Protein AF-A0ABC9W5P0-F1 (afdb_monomer_lite)

Radius of gyration: 21.22 Å; chains: 1; bounding box: 42×50×52 Å

Structure (mmCIF, N/CA/C/O backbone):
data_AF-A0ABC9W5P0-F1
#
_entry.id   AF-A0ABC9W5P0-F1
#
loop_
_atom_site.group_PDB
_atom_site.id
_atom_site.type_symbol
_atom_site.label_atom_id
_atom_site.label_alt_id
_atom_site.label_comp_id
_atom_site.label_asym_id
_atom_site.label_entity_id
_atom_site.label_seq_id
_atom_site.pdbx_P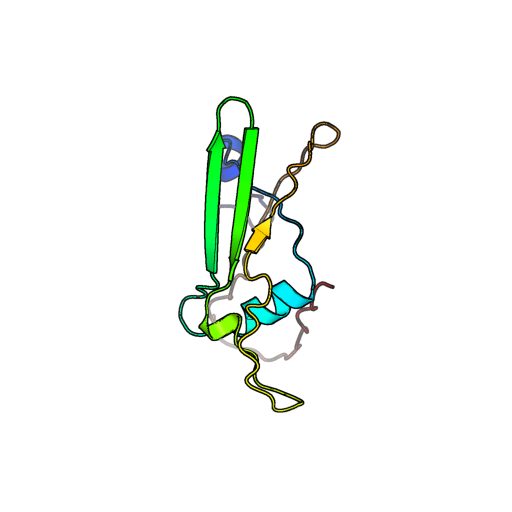DB_ins_code
_atom_site.Cartn_x
_atom_site.Cartn_y
_atom_site.Cartn_z
_atom_site.occupancy
_atom_site.B_iso_or_equiv
_atom_site.auth_seq_id
_atom_site.auth_comp_id
_atom_site.auth_asym_id
_atom_site.auth_atom_id
_atom_site.pdbx_PDB_model_num
ATOM 1 N N . MET A 1 1 ? -7.136 22.163 22.039 1.00 46.47 1 MET A N 1
ATOM 2 C CA . MET A 1 1 ? -5.666 22.072 21.975 1.00 46.47 1 MET A CA 1
ATOM 3 C C . MET A 1 1 ? -5.310 20.799 22.708 1.00 46.47 1 MET A C 1
ATOM 5 O O . MET A 1 1 ? -5.724 20.697 23.853 1.00 46.47 1 MET A O 1
ATOM 9 N N . SER A 1 2 ? -4.689 19.825 22.046 1.00 56.91 2 SER A N 1
ATOM 10 C CA . SER A 1 2 ? -4.203 18.621 22.733 1.00 56.91 2 SER A CA 1
ATOM 11 C C . SER A 1 2 ? -2.954 18.962 23.536 1.00 56.91 2 SER A C 1
ATOM 13 O O . SER A 1 2 ? -2.137 19.771 23.087 1.00 56.91 2 SER A O 1
ATOM 15 N N . GLU A 1 3 ? -2.835 18.397 24.733 1.00 71.69 3 GLU A N 1
ATOM 16 C CA . GLU A 1 3 ? -1.679 18.623 25.601 1.00 71.69 3 GLU A CA 1
ATOM 17 C C . GLU A 1 3 ? -0.431 17.922 25.043 1.00 71.69 3 GLU A C 1
ATOM 19 O O . GLU A 1 3 ? -0.511 16.916 24.334 1.00 71.69 3 GLU A O 1
ATOM 24 N N . LYS A 1 4 ? 0.761 18.449 25.348 1.00 74.94 4 LYS A N 1
ATOM 25 C CA . LYS A 1 4 ? 2.025 17.839 24.913 1.00 74.94 4 LYS A CA 1
ATOM 26 C C . LYS A 1 4 ? 2.159 16.450 25.554 1.00 74.94 4 LYS A C 1
ATOM 28 O O . LYS A 1 4 ? 2.355 16.350 26.759 1.00 74.94 4 LYS A O 1
ATOM 33 N N . GLY A 1 5 ? 2.067 15.397 24.740 1.00 77.69 5 GLY A N 1
ATOM 34 C CA . GLY A 1 5 ? 2.077 13.995 25.187 1.00 77.69 5 GLY A CA 1
ATOM 35 C C . GLY A 1 5 ? 0.714 13.298 25.123 1.00 77.69 5 GLY A C 1
ATOM 36 O O . GLY A 1 5 ? 0.637 12.096 25.369 1.00 77.69 5 GLY A O 1
ATOM 37 N N . GLU A 1 6 ? -0.349 14.014 24.758 1.00 87.50 6 GLU A N 1
ATOM 38 C CA . GLU A 1 6 ? -1.648 13.420 24.454 1.00 87.50 6 GLU A CA 1
ATOM 39 C C . GLU A 1 6 ? -1.658 12.858 23.023 1.00 87.50 6 GLU A C 1
ATOM 41 O O . GLU A 1 6 ? -1.296 13.543 22.065 1.00 87.50 6 GLU A O 1
ATOM 46 N N . LEU A 1 7 ? -2.083 11.601 22.868 1.00 86.31 7 LEU A N 1
ATOM 47 C CA . LEU A 1 7 ? -2.267 10.977 21.559 1.00 86.31 7 LEU A CA 1
ATOM 48 C C . LEU A 1 7 ? -3.671 11.285 21.030 1.00 86.31 7 LEU A C 1
ATOM 50 O O . LEU A 1 7 ? -4.665 10.893 21.643 1.00 86.31 7 LEU A O 1
ATOM 54 N N . ASP A 1 8 ? -3.760 11.921 19.862 1.00 88.25 8 ASP A N 1
ATOM 55 C CA . ASP A 1 8 ? -5.042 12.120 19.188 1.00 88.25 8 ASP A CA 1
ATOM 56 C C . ASP A 1 8 ? -5.638 10.775 18.732 1.00 88.25 8 ASP A C 1
ATOM 58 O O . ASP A 1 8 ? -5.080 10.057 17.901 1.00 88.25 8 ASP A O 1
ATOM 62 N N . LEU A 1 9 ? -6.810 10.435 19.276 1.00 88.75 9 LEU A N 1
ATOM 63 C CA . LEU A 1 9 ? -7.533 9.193 18.984 1.00 88.75 9 LEU A CA 1
ATOM 64 C C . LEU A 1 9 ? -8.584 9.349 17.873 1.00 88.75 9 LEU A C 1
ATOM 66 O O . LEU A 1 9 ? -9.361 8.421 17.633 1.00 88.75 9 LEU A O 1
ATOM 70 N N . THR A 1 10 ? -8.661 10.506 17.210 1.00 89.50 10 THR A N 1
ATOM 71 C CA . THR A 1 10 ? -9.705 10.813 16.220 1.00 89.50 10 THR A CA 1
ATOM 72 C C . THR A 1 10 ? -9.767 9.779 15.093 1.00 89.50 10 THR A C 1
ATOM 74 O O . THR A 1 10 ? -10.845 9.252 14.810 1.00 89.50 10 THR A O 1
ATOM 77 N N . GLY A 1 11 ? -8.623 9.401 14.510 1.00 85.94 11 GLY A N 1
ATOM 78 C CA . GLY A 1 11 ? -8.574 8.406 13.430 1.00 85.94 11 GLY A CA 1
ATOM 79 C C . GLY A 1 11 ? -9.046 7.009 13.855 1.00 85.94 11 GLY A C 1
ATOM 80 O O . GLY A 1 11 ? -9.745 6.330 13.102 1.00 85.94 11 GLY A O 1
ATOM 81 N N . ALA A 1 12 ? -8.741 6.603 15.092 1.00 86.62 12 ALA A N 1
ATOM 82 C CA . ALA A 1 12 ? -9.200 5.329 15.645 1.00 86.62 12 ALA A CA 1
ATOM 83 C C . ALA A 1 12 ? -10.719 5.331 15.881 1.00 86.62 12 ALA A C 1
ATOM 85 O O . ALA A 1 12 ? -11.406 4.377 15.521 1.00 86.62 12 ALA A O 1
ATOM 86 N N . LYS A 1 13 ? -11.268 6.428 16.422 1.00 87.12 13 LYS A N 1
ATOM 87 C CA . LYS A 1 13 ? -12.716 6.581 16.662 1.00 87.12 13 LYS A CA 1
ATOM 88 C C . LYS A 1 13 ? -13.533 6.587 15.367 1.00 87.12 13 LYS A C 1
ATOM 90 O O . LYS A 1 13 ? -14.668 6.119 15.358 1.00 87.12 13 LYS A O 1
ATOM 95 N N . GLN A 1 14 ? -12.959 7.094 14.278 1.00 89.38 14 GLN A N 1
ATOM 96 C CA . GLN A 1 14 ? -13.592 7.127 12.957 1.00 89.38 14 GLN A CA 1
ATOM 97 C C . GLN A 1 14 ? -13.488 5.798 12.192 1.00 89.38 14 GLN A C 1
ATOM 99 O O . GLN A 1 14 ? -14.044 5.689 11.102 1.00 89.38 14 GLN A O 1
ATOM 104 N N . ASN A 1 15 ? -12.834 4.777 12.762 1.00 85.94 15 ASN A N 1
ATOM 105 C CA . ASN A 1 15 ? -12.574 3.494 12.103 1.00 85.94 15 ASN A CA 1
ATOM 106 C C . ASN A 1 15 ? -11.889 3.667 10.735 1.00 85.94 15 ASN A C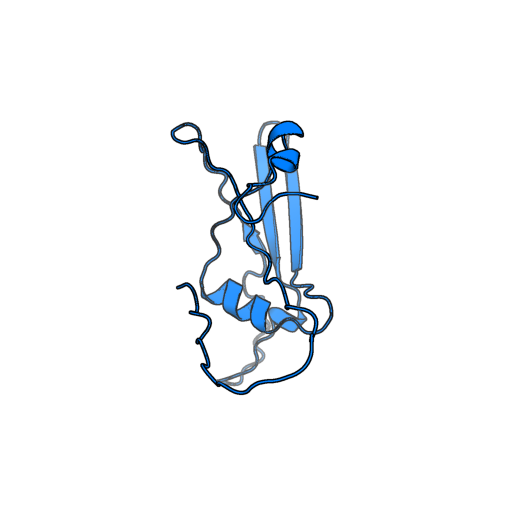 1
ATOM 108 O O . ASN A 1 15 ? -12.233 2.990 9.763 1.00 85.94 15 ASN A O 1
ATOM 112 N N . THR A 1 16 ? -10.920 4.584 10.650 1.00 87.69 16 THR A N 1
ATOM 113 C CA . THR A 1 16 ? -10.171 4.829 9.414 1.00 87.69 16 THR A CA 1
ATOM 114 C C . THR A 1 16 ? -9.374 3.584 9.027 1.00 87.69 16 THR A C 1
ATOM 116 O O . THR A 1 16 ? -8.386 3.227 9.668 1.00 87.69 16 THR A O 1
ATOM 119 N N . GLY A 1 17 ? -9.816 2.908 7.966 1.00 89.00 17 GLY A N 1
ATOM 120 C CA . GLY A 1 17 ? -9.148 1.728 7.428 1.00 89.00 17 GLY A CA 1
ATOM 121 C C . GLY A 1 17 ? -7.905 2.101 6.625 1.00 89.00 17 GLY A C 1
ATOM 122 O O . GLY A 1 17 ? -7.969 2.936 5.726 1.00 89.00 17 GLY A O 1
ATOM 123 N N . MET A 1 18 ? -6.788 1.438 6.917 1.00 92.06 18 MET A N 1
ATOM 124 C CA . MET A 1 18 ? -5.513 1.609 6.218 1.00 92.06 18 MET A CA 1
ATOM 125 C C . MET A 1 18 ? -5.046 0.277 5.636 1.00 92.06 18 MET A C 1
ATOM 127 O O . MET A 1 18 ? -5.391 -0.792 6.143 1.00 92.06 18 MET A O 1
ATOM 131 N N . TRP A 1 19 ? -4.244 0.334 4.573 1.00 92.12 19 TRP A N 1
ATOM 132 C CA . TRP A 1 19 ? -3.603 -0.847 3.997 1.00 92.12 19 TRP A CA 1
ATOM 133 C C . TRP A 1 19 ? -2.126 -0.872 4.363 1.00 92.12 19 TRP A C 1
ATOM 135 O O . TRP A 1 19 ? -1.416 0.113 4.172 1.00 92.12 19 TRP A O 1
ATOM 145 N N . LEU A 1 20 ? -1.660 -2.021 4.847 1.00 93.25 20 LEU A N 1
ATOM 146 C CA . LEU A 1 20 ? -0.242 -2.294 5.031 1.00 93.25 20 LEU A CA 1
ATOM 147 C C . LEU A 1 20 ? 0.256 -3.095 3.828 1.00 93.25 20 LEU A C 1
ATOM 149 O O . LEU A 1 20 ? -0.181 -4.223 3.603 1.00 93.25 20 LEU A O 1
ATOM 153 N N . VAL A 1 21 ? 1.165 -2.508 3.053 1.00 94.75 21 VAL A N 1
ATOM 154 C CA . VAL A 1 21 ? 1.735 -3.134 1.855 1.00 94.75 21 VAL A CA 1
ATOM 155 C C . VAL A 1 21 ? 3.228 -3.333 2.063 1.00 94.75 21 VAL A C 1
ATOM 157 O O . VAL A 1 21 ? 3.954 -2.393 2.377 1.00 94.75 21 VAL A O 1
ATOM 160 N N . LYS A 1 22 ? 3.703 -4.560 1.851 1.00 94.12 22 LYS A N 1
ATOM 161 C CA . LYS A 1 22 ? 5.135 -4.860 1.837 1.00 94.12 22 LYS A CA 1
ATOM 162 C C . LYS A 1 22 ? 5.717 -4.529 0.464 1.00 94.12 22 LYS A C 1
ATOM 164 O O . LYS A 1 22 ? 5.310 -5.117 -0.535 1.00 94.12 22 LYS A O 1
ATOM 169 N N . VAL A 1 23 ? 6.700 -3.633 0.429 1.00 92.19 23 VAL A N 1
ATOM 170 C CA . VAL A 1 23 ? 7.335 -3.158 -0.809 1.00 92.19 23 VAL A CA 1
ATOM 171 C C . VAL A 1 23 ? 8.778 -3.675 -0.897 1.00 92.19 23 VAL A C 1
ATOM 173 O O . VAL A 1 23 ? 9.544 -3.496 0.050 1.00 92.19 23 VAL A O 1
ATOM 176 N N . PRO A 1 24 ? 9.188 -4.330 -2.001 1.00 89.69 24 PRO A N 1
ATOM 177 C CA . PRO A 1 24 ? 10.586 -4.703 -2.220 1.00 89.69 24 PRO A CA 1
ATOM 178 C C . PRO A 1 24 ? 11.515 -3.483 -2.310 1.00 89.69 24 PRO A C 1
ATOM 180 O O . PRO A 1 24 ? 11.147 -2.470 -2.900 1.00 89.69 24 PRO A O 1
ATOM 183 N N . LYS A 1 25 ? 12.759 -3.607 -1.822 1.00 88.94 25 LYS A N 1
ATOM 184 C CA . LYS A 1 25 ? 13.729 -2.490 -1.780 1.00 88.94 25 LYS A CA 1
ATOM 185 C C . LYS A 1 25 ? 13.989 -1.827 -3.134 1.00 88.94 25 LYS A C 1
ATOM 187 O O . LYS A 1 25 ? 14.130 -0.613 -3.201 1.00 88.94 25 LYS A O 1
ATOM 192 N N . TYR A 1 26 ? 14.035 -2.598 -4.220 1.00 84.88 26 TYR A N 1
ATOM 193 C CA . TYR A 1 26 ? 14.254 -2.020 -5.550 1.00 84.88 26 TYR A CA 1
ATOM 194 C C . TYR A 1 26 ? 13.112 -1.082 -5.960 1.00 84.88 26 TYR A C 1
ATOM 196 O O . TYR A 1 26 ? 13.355 -0.111 -6.670 1.00 84.88 26 TYR A O 1
ATOM 204 N N . LEU A 1 27 ? 11.879 -1.363 -5.518 1.00 86.88 27 LEU A N 1
ATOM 205 C CA . LEU A 1 27 ? 10.689 -0.612 -5.899 1.00 86.88 27 LEU A CA 1
ATOM 206 C C . LEU A 1 27 ? 10.597 0.696 -5.110 1.00 86.88 27 LEU A C 1
ATOM 208 O O . LEU A 1 27 ? 10.340 1.739 -5.702 1.00 86.88 27 LEU A O 1
ATOM 212 N N . SER A 1 28 ? 10.910 0.677 -3.811 1.00 88.56 28 SER A N 1
ATOM 213 C CA . SER A 1 28 ? 11.015 1.914 -3.025 1.00 88.56 28 SER A CA 1
ATOM 214 C C . SER A 1 28 ? 12.133 2.826 -3.541 1.00 88.56 28 SER A C 1
ATOM 216 O O . SER A 1 28 ? 11.952 4.038 -3.624 1.00 88.56 28 SER A O 1
ATOM 218 N N . GLN A 1 29 ? 13.257 2.256 -3.989 1.00 87.38 29 GLN A N 1
ATOM 219 C CA . GLN A 1 29 ? 14.316 3.021 -4.653 1.00 87.38 29 GLN A CA 1
ATOM 220 C C . GLN A 1 29 ? 13.848 3.677 -5.960 1.00 87.38 29 GLN A C 1
ATOM 222 O O . GLN A 1 29 ? 14.310 4.774 -6.264 1.00 87.38 29 GLN A O 1
ATOM 227 N N . GLN A 1 30 ? 12.936 3.052 -6.718 1.00 85.44 30 GLN A N 1
ATOM 228 C CA . GLN A 1 30 ? 12.319 3.700 -7.885 1.00 85.44 30 GLN A CA 1
ATOM 229 C C . GLN A 1 30 ? 11.436 4.870 -7.480 1.00 85.44 30 GLN A C 1
ATOM 231 O O . GLN A 1 30 ? 11.492 5.928 -8.099 1.00 85.44 30 GLN A O 1
ATOM 236 N N . TRP A 1 31 ? 10.637 4.699 -6.429 1.00 89.81 31 TRP A N 1
ATOM 237 C CA . TRP A 1 31 ? 9.736 5.742 -5.946 1.00 89.81 31 TRP A CA 1
ATOM 238 C C . TRP A 1 31 ? 10.489 6.981 -5.467 1.00 89.81 31 TRP A C 1
ATOM 240 O O . TRP A 1 31 ? 10.038 8.092 -5.714 1.00 89.81 31 TRP A O 1
ATOM 250 N N . ASN A 1 32 ? 11.682 6.809 -4.894 1.00 86.88 32 ASN A N 1
ATOM 251 C CA . ASN A 1 32 ? 12.548 7.926 -4.510 1.00 86.88 32 ASN A CA 1
ATOM 252 C C . ASN A 1 32 ? 13.045 8.763 -5.703 1.00 86.88 32 ASN A C 1
ATOM 254 O O . ASN A 1 32 ? 13.500 9.885 -5.505 1.00 86.88 32 ASN A O 1
ATOM 258 N N . LYS A 1 33 ? 12.979 8.235 -6.933 1.00 84.31 33 LYS A N 1
ATOM 259 C CA . LYS A 1 33 ? 13.321 8.970 -8.162 1.00 84.31 33 LYS A CA 1
ATOM 260 C C . LYS A 1 33 ? 12.138 9.760 -8.727 1.00 84.31 33 LYS A C 1
ATOM 262 O O . LYS A 1 33 ? 12.327 10.536 -9.664 1.00 84.31 33 LYS A O 1
ATOM 267 N N . ALA A 1 34 ? 10.932 9.568 -8.186 1.00 84.06 34 ALA A N 1
ATOM 268 C CA . ALA A 1 34 ? 9.752 10.302 -8.612 1.00 84.06 34 ALA A CA 1
ATOM 269 C C . ALA A 1 34 ? 9.943 11.798 -8.381 1.00 84.06 34 ALA A C 1
ATOM 271 O O . ALA A 1 34 ? 10.131 12.261 -7.259 1.00 84.06 34 ALA A O 1
ATOM 272 N N . SER A 1 35 ? 9.899 12.552 -9.474 1.00 75.94 35 SER A N 1
ATOM 273 C CA . SER A 1 35 ? 9.968 14.009 -9.449 1.00 75.94 35 SER A CA 1
ATOM 274 C C . SER A 1 35 ? 8.553 14.601 -9.400 1.00 75.94 35 SER A C 1
ATOM 276 O O . SER A 1 35 ? 7.597 14.001 -9.885 1.00 75.94 35 SER A O 1
ATOM 278 N N . GLY A 1 36 ? 8.389 15.789 -8.812 1.00 78.75 36 GLY A N 1
ATOM 279 C CA . GLY A 1 36 ? 7.097 16.486 -8.755 1.00 78.75 36 GLY A CA 1
ATOM 280 C C . GLY A 1 36 ? 6.269 16.163 -7.505 1.00 78.75 36 GLY A C 1
ATOM 281 O O . GLY A 1 36 ? 6.768 16.261 -6.389 1.00 78.75 36 GLY A O 1
ATOM 282 N N . ARG A 1 37 ? 4.982 15.820 -7.671 1.00 84.75 37 ARG A N 1
ATOM 283 C CA . ARG A 1 37 ? 4.014 15.620 -6.563 1.00 84.75 37 ARG A CA 1
ATOM 284 C C . ARG A 1 37 ? 4.090 14.224 -5.912 1.00 84.75 37 ARG A C 1
ATOM 286 O O . ARG A 1 37 ? 3.203 13.859 -5.147 1.00 84.75 37 ARG A O 1
ATOM 293 N N . GLY A 1 38 ? 5.114 13.433 -6.232 1.00 86.81 38 GLY A N 1
ATOM 294 C CA . GLY A 1 38 ? 5.260 12.062 -5.731 1.00 86.81 38 GLY A CA 1
ATOM 295 C C . GLY A 1 38 ? 4.370 11.035 -6.439 1.00 86.81 38 GLY A C 1
ATOM 296 O O . GLY A 1 38 ? 3.990 10.034 -5.837 1.00 86.81 38 GLY A O 1
ATOM 297 N N . GLU A 1 39 ? 4.009 11.269 -7.706 1.00 89.88 39 GLU A N 1
ATOM 298 C CA . GLU A 1 39 ? 3.347 10.244 -8.516 1.00 89.88 39 GLU A CA 1
ATOM 299 C C . GLU A 1 39 ? 4.362 9.171 -8.924 1.00 89.88 39 GLU A C 1
ATOM 301 O O . GLU A 1 39 ? 5.399 9.474 -9.507 1.00 89.88 39 GLU A O 1
ATOM 306 N N . VAL A 1 40 ? 4.063 7.911 -8.606 1.00 90.88 40 VAL A N 1
ATOM 307 C CA . VAL A 1 40 ? 4.981 6.785 -8.845 1.00 90.88 40 VAL A CA 1
ATOM 308 C C . VAL A 1 40 ? 4.428 5.735 -9.807 1.00 90.88 40 VAL A C 1
ATOM 310 O O . VAL A 1 40 ? 5.168 4.898 -10.322 1.00 90.88 40 VAL A O 1
ATOM 313 N N . GLY A 1 41 ? 3.119 5.721 -10.034 1.00 90.44 41 GLY A N 1
ATOM 314 C CA . GLY A 1 41 ? 2.457 4.619 -10.715 1.00 90.44 41 GLY A CA 1
ATOM 315 C C . GLY A 1 41 ? 0.957 4.594 -10.483 1.00 90.44 41 GLY A C 1
ATOM 316 O O . GLY A 1 41 ? 0.376 5.480 -9.856 1.00 90.44 41 GLY A O 1
ATOM 317 N N . LYS A 1 42 ? 0.330 3.518 -10.956 1.00 92.25 42 LYS A N 1
ATOM 318 C CA . LYS A 1 42 ? -1.111 3.280 -10.851 1.00 92.25 42 LYS A CA 1
ATOM 319 C C . LYS A 1 42 ? -1.385 1.971 -10.131 1.00 92.25 42 LYS A C 1
ATOM 321 O O . LYS A 1 42 ? -0.774 0.947 -10.429 1.00 92.25 42 LYS A O 1
ATOM 326 N N . LEU A 1 43 ? -2.347 1.992 -9.216 1.00 94.44 43 LEU A N 1
ATOM 327 C CA . LEU A 1 43 ? -2.864 0.791 -8.570 1.00 94.44 43 LEU A CA 1
ATOM 328 C C . LEU A 1 43 ? -4.113 0.308 -9.312 1.00 94.44 43 LEU A C 1
ATOM 330 O O . LEU A 1 43 ? -5.072 1.059 -9.486 1.00 94.44 43 LEU A O 1
ATOM 334 N N . ARG A 1 44 ? -4.111 -0.953 -9.736 1.00 93.25 44 ARG A N 1
ATOM 335 C CA . ARG A 1 44 ? -5.235 -1.625 -10.382 1.00 93.25 44 ARG A CA 1
ATOM 336 C C . ARG A 1 44 ? -5.878 -2.596 -9.400 1.00 93.25 44 ARG A C 1
ATOM 338 O O . ARG A 1 44 ? -5.196 -3.411 -8.788 1.00 93.25 44 ARG A O 1
ATOM 345 N N . ILE A 1 45 ? -7.200 -2.525 -9.282 1.00 94.25 45 ILE A N 1
ATOM 346 C CA . ILE A 1 45 ? -8.005 -3.439 -8.467 1.00 94.25 45 ILE A CA 1
ATOM 347 C C . ILE A 1 45 ? -9.056 -4.054 -9.385 1.00 94.25 45 ILE A C 1
ATOM 349 O O . ILE A 1 45 ? -9.989 -3.375 -9.809 1.00 94.25 45 ILE A O 1
ATOM 353 N N . ALA A 1 46 ? -8.905 -5.336 -9.695 1.00 92.44 46 ALA A N 1
ATOM 354 C CA . ALA A 1 46 ? -9.872 -6.107 -10.459 1.00 92.44 46 ALA A CA 1
ATOM 355 C C . ALA A 1 46 ? -10.647 -7.026 -9.510 1.00 92.44 46 ALA A C 1
ATOM 357 O O . ALA A 1 46 ? -10.075 -7.880 -8.833 1.00 92.44 46 ALA A O 1
ATOM 358 N N . LYS A 1 47 ? -11.968 -6.848 -9.447 1.00 91.44 47 LYS A N 1
ATOM 359 C CA . LYS A 1 47 ? -12.869 -7.720 -8.687 1.00 91.44 47 LYS A CA 1
ATOM 360 C C . LYS A 1 47 ? -13.626 -8.600 -9.670 1.00 91.44 47 LYS A C 1
ATOM 362 O O . LYS A 1 47 ? -14.575 -8.149 -10.301 1.00 91.44 47 LYS A O 1
ATOM 367 N N . ASN A 1 48 ? -13.187 -9.844 -9.798 1.00 86.88 48 ASN A N 1
ATOM 368 C CA . ASN A 1 48 ? -13.889 -10.877 -10.546 1.00 86.88 48 ASN A CA 1
ATOM 369 C C . ASN A 1 48 ? -14.768 -11.690 -9.586 1.00 86.88 48 ASN A C 1
ATOM 371 O O . ASN A 1 48 ? -14.564 -11.657 -8.371 1.00 86.88 48 ASN A O 1
ATOM 375 N N . GLN A 1 49 ? -15.764 -12.406 -10.113 1.00 84.81 49 GLN A N 1
ATOM 376 C CA . GLN A 1 49 ? -16.706 -13.196 -9.311 1.00 84.81 49 GLN A CA 1
ATOM 377 C C . GLN A 1 49 ? -15.950 -14.223 -8.444 1.00 84.81 49 GLN A C 1
ATOM 379 O O . GLN A 1 49 ? -15.520 -15.264 -8.928 1.00 84.81 49 GLN A O 1
ATOM 384 N N . GLY A 1 50 ? -15.741 -13.895 -7.164 1.00 82.56 50 GLY A N 1
ATOM 385 C CA . GLY A 1 50 ? -15.030 -14.732 -6.191 1.00 82.56 50 GLY A CA 1
ATOM 386 C C . GLY A 1 50 ? -13.514 -14.513 -6.079 1.00 82.56 50 GLY A C 1
ATOM 387 O O . GLY A 1 50 ? -12.894 -15.127 -5.214 1.00 82.56 50 GLY A O 1
ATOM 388 N N . ARG A 1 51 ? -12.899 -13.630 -6.879 1.00 86.19 51 ARG A N 1
ATOM 389 C CA . ARG A 1 51 ? -11.455 -13.344 -6.799 1.00 86.19 51 ARG A CA 1
ATOM 390 C C . ARG A 1 51 ? -11.168 -11.851 -6.916 1.00 86.19 51 ARG A C 1
ATOM 392 O O . ARG A 1 51 ? -11.562 -11.209 -7.885 1.00 86.19 51 ARG A O 1
ATOM 399 N N . THR A 1 52 ? -10.435 -11.317 -5.943 1.00 91.06 52 THR A N 1
ATOM 400 C CA . THR A 1 52 ? -9.882 -9.959 -6.018 1.00 91.06 52 THR A CA 1
ATOM 401 C C . THR A 1 52 ? -8.419 -10.047 -6.423 1.00 91.06 52 THR A C 1
ATOM 403 O O . THR A 1 52 ? -7.631 -10.709 -5.754 1.00 91.06 52 THR A O 1
ATOM 406 N N . GLU A 1 53 ? -8.064 -9.376 -7.510 1.00 91.38 53 GLU A N 1
ATOM 407 C CA . GLU A 1 53 ? -6.693 -9.223 -7.981 1.00 91.38 53 GLU A CA 1
ATOM 408 C C . GLU A 1 53 ? -6.301 -7.757 -7.833 1.00 91.38 53 GLU A C 1
ATOM 410 O O . GLU A 1 53 ? -7.010 -6.855 -8.282 1.00 91.38 53 GLU A O 1
ATOM 415 N N . VAL A 1 54 ? -5.181 -7.513 -7.163 1.00 94.38 54 VAL A N 1
ATOM 416 C CA . VAL A 1 54 ? -4.643 -6.170 -6.958 1.00 94.38 54 VAL A CA 1
ATOM 417 C C . VAL A 1 54 ? -3.242 -6.154 -7.539 1.00 94.38 54 VAL A C 1
ATOM 419 O O . VAL A 1 54 ? -2.474 -7.082 -7.300 1.00 94.38 54 VAL A O 1
ATOM 422 N N . SER A 1 55 ? -2.904 -5.132 -8.315 1.00 93.38 55 SER A N 1
ATOM 423 C CA . SER A 1 55 ? -1.565 -4.976 -8.875 1.00 93.38 55 SER A CA 1
ATOM 424 C C . SER A 1 55 ? -1.160 -3.514 -8.973 1.00 93.38 55 SER A C 1
ATOM 426 O O . SER A 1 55 ? -1.986 -2.633 -9.193 1.00 93.38 55 SER A O 1
ATOM 428 N N . PHE A 1 56 ? 0.127 -3.244 -8.797 1.00 94.06 56 PHE A N 1
ATOM 429 C CA . PHE A 1 56 ? 0.715 -1.922 -8.962 1.00 94.06 56 PHE A CA 1
ATOM 430 C C . PHE A 1 56 ? 1.503 -1.866 -10.267 1.00 94.06 56 PHE A C 1
ATOM 432 O O . PHE A 1 56 ? 2.304 -2.754 -10.536 1.00 94.06 56 PHE A O 1
ATOM 439 N N . THR A 1 57 ? 1.289 -0.832 -11.072 1.00 91.19 57 THR A N 1
ATOM 440 C CA . THR A 1 57 ? 2.039 -0.588 -12.307 1.00 91.19 57 THR A CA 1
ATOM 441 C C . THR A 1 57 ? 2.872 0.674 -12.160 1.00 91.19 57 THR A C 1
ATOM 443 O O . THR A 1 57 ? 2.316 1.741 -11.909 1.00 91.19 57 THR A O 1
ATOM 446 N N . LEU A 1 58 ? 4.189 0.558 -12.321 1.00 88.50 58 LEU A N 1
ATOM 447 C CA . LEU A 1 58 ? 5.110 1.694 -12.240 1.00 88.50 58 LEU A CA 1
ATOM 448 C C . LEU A 1 58 ? 4.973 2.612 -13.474 1.00 88.50 58 LEU A C 1
ATOM 450 O O . LEU A 1 58 ? 4.762 2.118 -14.586 1.00 88.50 58 LEU A O 1
ATOM 454 N N . ASN A 1 59 ? 5.110 3.931 -13.290 1.00 86.94 59 ASN A N 1
ATOM 455 C CA . ASN A 1 59 ? 5.116 4.892 -14.401 1.00 86.94 59 ASN A CA 1
ATOM 456 C C . ASN A 1 59 ? 6.279 4.627 -15.368 1.00 86.94 59 ASN A C 1
ATOM 458 O O . ASN A 1 59 ? 7.351 4.185 -14.958 1.00 86.94 59 ASN A O 1
ATOM 462 N N . GLU A 1 60 ? 6.090 4.924 -16.657 1.00 80.06 60 GLU A N 1
ATOM 463 C CA . GLU A 1 60 ? 7.106 4.643 -17.683 1.00 80.06 60 GLU A CA 1
ATOM 464 C C . GLU A 1 60 ? 8.420 5.387 -17.432 1.00 80.06 60 GLU A C 1
ATOM 466 O O . GLU A 1 60 ? 9.491 4.817 -17.627 1.00 80.06 60 GLU A O 1
ATOM 471 N N . GLU A 1 61 ? 8.337 6.622 -16.941 1.00 77.56 61 GLU A N 1
ATOM 472 C CA . GLU A 1 61 ? 9.487 7.462 -16.592 1.00 77.56 61 GLU A CA 1
ATOM 473 C C . GLU A 1 61 ? 10.334 6.868 -15.454 1.00 77.56 61 GLU A C 1
ATOM 475 O O . GLU A 1 61 ? 11.556 6.974 -15.478 1.00 77.56 61 GLU A O 1
ATOM 480 N N . LEU A 1 62 ? 9.700 6.174 -14.501 1.00 76.56 62 LEU A N 1
ATOM 481 C CA . LEU A 1 62 ? 10.374 5.529 -13.368 1.00 76.56 62 LEU A CA 1
ATOM 482 C C . LEU A 1 62 ? 10.770 4.085 -13.670 1.00 76.56 62 LEU A C 1
ATOM 484 O O . LEU A 1 62 ? 11.737 3.576 -13.115 1.00 76.56 62 LEU A O 1
ATOM 488 N N . ALA A 1 63 ? 10.046 3.415 -14.568 1.00 70.62 63 ALA A N 1
ATOM 489 C CA . ALA A 1 63 ? 10.411 2.094 -15.068 1.00 70.62 63 ALA A CA 1
ATOM 490 C C . ALA A 1 63 ? 11.633 2.140 -15.998 1.00 70.62 63 ALA A C 1
ATOM 492 O O . ALA A 1 63 ? 12.307 1.127 -16.181 1.00 70.62 63 ALA A O 1
ATOM 493 N N . SER A 1 64 ? 11.921 3.305 -16.580 1.00 61.62 64 SER A N 1
ATOM 494 C CA . SER A 1 64 ? 13.032 3.522 -17.503 1.00 61.62 64 SER A CA 1
ATOM 495 C C . SER A 1 64 ? 14.293 3.953 -16.752 1.00 61.62 64 SER A C 1
ATOM 497 O O . SER A 1 64 ? 14.691 5.113 -16.794 1.00 61.62 64 SER A O 1
ATOM 499 N N . ILE A 1 65 ? 14.962 3.018 -16.075 1.00 56.81 65 ILE A N 1
ATOM 500 C CA . ILE A 1 65 ? 16.355 3.243 -15.665 1.00 56.81 65 ILE A CA 1
ATOM 501 C C . ILE A 1 65 ? 17.274 2.893 -16.827 1.00 56.81 65 ILE A C 1
ATOM 503 O O . ILE A 1 65 ? 17.574 1.729 -17.082 1.00 56.81 65 ILE A O 1
ATOM 507 N N . ASN A 1 66 ? 17.749 3.937 -17.499 1.00 54.31 66 ASN A N 1
ATOM 508 C CA . ASN A 1 66 ? 19.022 3.916 -18.200 1.00 54.31 66 ASN A CA 1
ATOM 509 C C . ASN A 1 66 ? 20.113 4.251 -17.177 1.00 54.31 66 ASN A C 1
ATOM 511 O O . ASN A 1 66 ? 20.339 5.430 -16.939 1.00 54.31 66 ASN A O 1
ATOM 515 N N . ASP A 1 67 ? 20.769 3.264 -16.565 1.00 44.47 67 ASP A N 1
ATOM 516 C CA . ASP A 1 67 ? 22.187 3.422 -16.220 1.00 44.47 67 ASP A CA 1
ATOM 517 C C . ASP A 1 67 ? 22.864 2.064 -15.971 1.00 44.47 67 ASP A C 1
ATOM 519 O O . ASP A 1 67 ? 22.343 1.214 -15.251 1.00 44.47 67 ASP A O 1
ATOM 523 N N . ILE A 1 68 ? 24.041 1.911 -16.585 1.00 44.41 68 ILE A N 1
ATOM 524 C CA . ILE A 1 68 ? 24.935 0.742 -16.678 1.00 44.41 68 ILE A CA 1
ATOM 525 C C . ILE A 1 68 ? 24.504 -0.342 -17.687 1.00 44.41 68 ILE A C 1
ATOM 527 O O . ILE A 1 68 ? 23.969 -1.392 -17.344 1.00 44.41 68 ILE A O 1
ATOM 531 N N . GLY A 1 69 ? 24.868 -0.126 -18.956 1.00 43.00 69 GLY A N 1
ATOM 532 C CA . GLY A 1 69 ? 24.984 -1.201 -19.952 1.00 43.00 69 GLY A CA 1
ATOM 533 C C . GLY A 1 69 ? 24.001 -1.080 -21.107 1.00 43.00 69 GLY A C 1
ATOM 534 O O . GLY A 1 69 ? 22.993 -1.776 -21.162 1.00 43.00 69 GLY A O 1
ATOM 535 N N . GLY A 1 70 ? 24.323 -0.196 -22.053 1.00 44.00 70 GLY A N 1
ATOM 536 C CA . GLY A 1 70 ? 23.537 0.064 -23.251 1.00 44.00 70 GLY A CA 1
ATOM 537 C C . GLY A 1 70 ? 23.081 -1.196 -23.989 1.00 44.00 70 GLY A C 1
ATOM 538 O O . GLY A 1 70 ? 23.879 -1.899 -24.605 1.00 44.00 70 GLY A O 1
ATOM 539 N N . LYS A 1 71 ? 21.765 -1.416 -24.005 1.00 42.78 71 LYS A N 1
ATOM 540 C CA . LYS A 1 71 ? 21.064 -2.015 -25.142 1.00 42.78 71 LYS A CA 1
ATOM 541 C C . LYS A 1 71 ? 19.572 -1.671 -25.054 1.00 42.78 71 LYS A C 1
ATOM 543 O O . LYS A 1 71 ? 18.920 -2.123 -24.116 1.00 42.78 71 LYS A O 1
ATOM 548 N N . PRO A 1 72 ? 18.997 -0.927 -26.017 1.00 47.12 72 PRO A N 1
ATOM 549 C CA . PRO A 1 72 ? 17.554 -0.759 -26.125 1.00 47.12 72 PRO A CA 1
ATOM 550 C C . PRO A 1 72 ? 16.984 -2.034 -26.751 1.00 47.12 72 PRO A C 1
ATOM 552 O O . PRO A 1 72 ? 16.582 -2.065 -27.910 1.00 47.12 72 PRO A O 1
ATOM 555 N N . ALA A 1 73 ? 17.030 -3.140 -26.012 1.00 36.81 73 ALA A N 1
ATOM 556 C CA . ALA A 1 73 ? 16.218 -4.288 -26.355 1.00 36.81 73 ALA A CA 1
ATOM 557 C C . ALA A 1 73 ? 14.830 -3.980 -25.805 1.00 36.81 73 ALA A C 1
ATOM 559 O O . ALA A 1 73 ? 14.646 -3.859 -24.598 1.00 36.81 73 ALA A O 1
ATOM 560 N N . SER A 1 74 ? 13.882 -3.803 -26.715 1.00 44.47 74 SER A N 1
ATOM 561 C CA . SER A 1 74 ? 12.440 -3.777 -26.505 1.00 44.47 74 SER A CA 1
ATOM 562 C C . SER A 1 74 ? 11.975 -5.011 -25.721 1.00 44.47 74 SER A C 1
ATOM 564 O O . SER A 1 74 ? 11.428 -5.958 -26.280 1.00 44.47 74 SER A O 1
ATOM 566 N N . VAL A 1 75 ? 12.252 -5.039 -24.426 1.00 40.28 75 VAL A N 1
ATOM 567 C CA . VAL A 1 75 ? 11.853 -6.094 -23.505 1.00 40.28 75 VAL A CA 1
ATOM 568 C C . VAL A 1 75 ? 11.226 -5.366 -22.337 1.00 40.28 75 VAL A C 1
ATOM 570 O O . VAL A 1 75 ? 11.903 -4.844 -21.457 1.00 40.28 75 VAL A O 1
ATOM 573 N N . SER A 1 76 ? 9.901 -5.261 -22.406 1.00 47.88 76 SER A N 1
ATOM 574 C CA . SER A 1 76 ? 9.052 -4.768 -21.331 1.00 47.88 76 SER A CA 1
ATOM 575 C C . SER A 1 76 ? 9.366 -5.560 -20.062 1.00 47.88 76 SER A C 1
ATOM 577 O O . SER A 1 76 ? 8.846 -6.661 -19.881 1.00 47.88 76 SER A O 1
ATOM 579 N N . ALA A 1 77 ? 10.211 -5.017 -19.182 1.00 47.94 77 ALA A N 1
ATOM 580 C CA . ALA A 1 77 ? 10.326 -5.520 -17.820 1.00 47.94 77 ALA A CA 1
ATOM 581 C C . ALA A 1 77 ? 8.911 -5.608 -17.213 1.00 47.94 77 ALA A C 1
ATOM 583 O O . ALA A 1 77 ? 8.064 -4.780 -17.566 1.00 47.94 77 ALA A O 1
ATOM 584 N N . PRO A 1 78 ? 8.606 -6.590 -16.345 1.00 55.94 78 PRO A N 1
ATOM 585 C CA . PRO A 1 78 ? 7.300 -6.677 -15.703 1.00 55.94 78 PRO A CA 1
ATOM 586 C C . PRO A 1 78 ? 7.054 -5.418 -14.864 1.00 55.94 78 PRO A C 1
ATOM 588 O O . PRO A 1 78 ? 7.507 -5.306 -13.731 1.00 55.94 78 PRO A O 1
ATOM 591 N N . ARG A 1 79 ? 6.368 -4.437 -15.459 1.00 70.12 79 ARG A N 1
ATOM 592 C CA . ARG A 1 79 ? 5.963 -3.186 -14.801 1.00 70.12 79 ARG A CA 1
ATOM 593 C C . ARG A 1 79 ? 4.862 -3.428 -13.780 1.00 70.12 79 ARG A C 1
ATOM 595 O O . ARG A 1 79 ? 4.616 -2.582 -12.929 1.00 70.12 79 ARG A O 1
ATOM 602 N N . GLU A 1 80 ? 4.180 -4.559 -13.922 1.00 84.06 80 GLU A N 1
ATOM 603 C CA . GLU A 1 80 ? 3.084 -4.972 -13.076 1.00 84.06 80 GLU A CA 1
ATOM 604 C C . GLU A 1 80 ? 3.594 -5.806 -11.897 1.00 84.06 80 GLU A C 1
ATOM 606 O O . GLU A 1 80 ? 4.177 -6.878 -12.055 1.00 84.06 80 GLU A O 1
ATOM 611 N N . HIS A 1 81 ? 3.318 -5.310 -10.700 1.00 89.12 81 HIS A N 1
ATOM 612 C CA . HIS A 1 81 ? 3.633 -5.929 -9.427 1.00 89.12 81 HIS A CA 1
ATOM 613 C C . HIS A 1 81 ? 2.326 -6.402 -8.775 1.00 89.12 81 HIS A C 1
ATOM 615 O O . HIS A 1 81 ? 1.620 -5.585 -8.175 1.00 89.12 81 HIS A O 1
ATOM 621 N N . PRO A 1 82 ? 1.952 -7.688 -8.900 1.00 91.62 82 PRO A N 1
ATOM 622 C CA . PRO A 1 82 ? 0.753 -8.217 -8.261 1.00 91.62 82 PRO A CA 1
ATOM 623 C C . PRO A 1 82 ? 0.911 -8.241 -6.737 1.00 91.62 82 PRO A C 1
ATOM 625 O O . PRO A 1 82 ? 1.976 -8.558 -6.206 1.00 91.62 82 PRO A O 1
ATOM 628 N N . PHE A 1 83 ? -0.161 -7.912 -6.026 1.00 94.38 83 PHE A N 1
ATOM 629 C CA . PHE A 1 83 ? -0.212 -7.919 -4.570 1.00 94.38 83 PHE A CA 1
ATOM 630 C C . PHE A 1 83 ? -0.783 -9.249 -4.094 1.00 94.38 83 PHE A C 1
ATOM 632 O O . PHE A 1 83 ? -1.825 -9.710 -4.564 1.00 94.38 83 PHE A O 1
ATOM 639 N N . LEU A 1 84 ? -0.1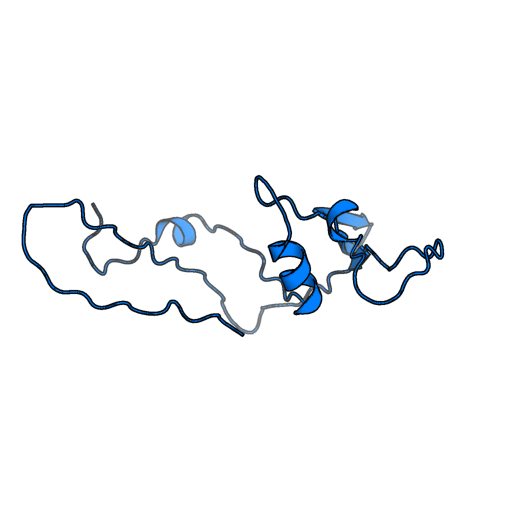17 -9.842 -3.108 1.00 91.38 84 LEU A N 1
ATOM 640 C CA . LEU A 1 84 ? -0.647 -10.982 -2.380 1.00 91.38 84 LEU A CA 1
ATOM 641 C C . LEU A 1 84 ? -1.424 -10.470 -1.164 1.00 91.38 84 LEU A C 1
ATOM 643 O O . LEU A 1 84 ? -0.839 -9.877 -0.260 1.00 91.38 84 LEU A O 1
ATOM 647 N N . LEU A 1 85 ? -2.739 -10.693 -1.139 1.00 91.12 85 LEU A N 1
ATOM 648 C CA . LEU A 1 85 ? -3.576 -10.341 0.009 1.00 91.12 85 LEU A CA 1
ATOM 649 C C . LEU A 1 85 ? -3.293 -11.308 1.164 1.00 91.12 85 LEU A C 1
ATOM 651 O O . LEU A 1 85 ? -3.430 -12.522 1.009 1.00 91.12 85 LEU A O 1
ATOM 655 N N . GLN A 1 86 ? -2.906 -10.771 2.320 1.00 90.38 86 GLN A N 1
ATOM 656 C CA . GLN A 1 86 ? -2.621 -11.547 3.527 1.00 90.38 86 GLN A CA 1
ATOM 657 C C . GLN A 1 86 ? -3.619 -11.196 4.635 1.00 90.38 86 GLN A C 1
ATOM 659 O O . GLN A 1 86 ? -4.018 -10.042 4.779 1.00 90.38 86 GLN A O 1
ATOM 664 N N . SER A 1 87 ? -4.030 -12.200 5.415 1.00 88.50 87 SER A N 1
ATOM 665 C CA . SER A 1 87 ? -4.895 -11.991 6.581 1.00 88.50 87 SER A CA 1
ATOM 666 C C . SER A 1 87 ? -4.085 -11.460 7.762 1.00 88.50 87 SER A C 1
ATOM 668 O O . SER A 1 87 ? -2.998 -11.961 8.042 1.00 88.50 87 SER A O 1
ATOM 670 N N . VAL A 1 88 ? -4.642 -10.483 8.477 1.00 85.75 88 VAL A N 1
ATOM 671 C CA . VAL A 1 88 ? -4.053 -9.882 9.689 1.00 85.75 88 VAL A CA 1
ATOM 672 C C . VAL A 1 88 ? -4.736 -10.359 10.978 1.00 85.75 88 VAL A C 1
ATOM 674 O O . VAL A 1 88 ? -4.503 -9.808 12.043 1.00 85.75 88 VAL A O 1
ATOM 677 N N . GLY A 1 89 ? -5.569 -11.405 10.921 1.00 82.19 89 GLY A N 1
ATOM 678 C CA . GLY A 1 89 ? -6.441 -11.818 12.035 1.00 82.19 89 GLY A CA 1
ATOM 679 C C . GLY A 1 89 ? -5.751 -12.260 13.337 1.00 82.19 89 GLY A C 1
ATOM 680 O O . GLY A 1 89 ? -6.436 -12.454 14.334 1.00 82.19 89 GLY A O 1
ATOM 681 N N . GLY A 1 90 ? -4.424 -12.421 13.348 1.00 89.06 90 GLY A N 1
ATOM 682 C CA . GLY A 1 90 ? -3.657 -12.768 14.551 1.00 89.06 90 GLY A CA 1
ATOM 683 C C . GLY A 1 90 ? -3.221 -11.573 15.406 1.00 89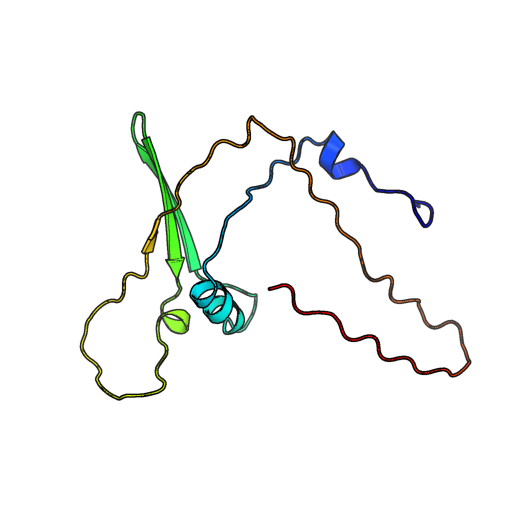.06 90 GLY A C 1
ATOM 684 O O . GLY A 1 90 ? -2.766 -11.780 16.527 1.00 89.06 90 GLY A O 1
ATOM 685 N N . GLN A 1 91 ? -3.328 -10.339 14.899 1.00 92.56 91 GLN A N 1
ATOM 686 C CA . GLN A 1 91 ? -2.866 -9.135 15.595 1.00 92.56 91 GLN A CA 1
ATOM 687 C C . GLN A 1 91 ? -3.628 -7.890 15.125 1.00 92.56 91 GLN A C 1
ATOM 689 O O . GLN A 1 91 ? -3.835 -7.685 13.932 1.00 92.56 91 GLN A O 1
ATOM 694 N N . THR A 1 92 ? -3.970 -7.000 16.055 1.00 90.56 92 THR A N 1
ATOM 695 C CA . THR A 1 92 ? -4.491 -5.668 15.719 1.00 90.56 92 THR A CA 1
ATOM 696 C C . THR A 1 92 ? -3.337 -4.725 15.386 1.00 90.56 92 THR A C 1
ATOM 698 O O . THR A 1 92 ? -2.466 -4.495 16.224 1.00 90.56 92 THR A O 1
ATOM 701 N N . LEU A 1 93 ? -3.335 -4.168 14.173 1.00 91.44 93 LEU A N 1
ATOM 702 C CA . LEU A 1 93 ? -2.355 -3.177 13.723 1.00 91.44 93 LEU A CA 1
ATOM 703 C C . LEU A 1 93 ? -3.000 -1.788 13.683 1.00 91.44 93 LEU A C 1
ATOM 705 O O . LEU A 1 93 ? -4.066 -1.614 13.094 1.00 91.44 93 LEU A O 1
ATOM 709 N N . THR A 1 94 ? -2.340 -0.801 14.283 1.00 91.50 94 THR A N 1
ATOM 710 C CA . THR A 1 94 ? -2.773 0.605 14.310 1.00 91.50 94 THR A CA 1
ATOM 711 C C . THR A 1 94 ? -1.618 1.516 13.912 1.00 91.50 94 THR A C 1
ATOM 713 O O . THR A 1 94 ? -0.461 1.188 14.172 1.00 91.50 94 THR A O 1
ATOM 716 N N . VAL A 1 95 ? -1.922 2.669 13.316 1.00 92.69 95 VAL A N 1
ATOM 717 C CA . VAL A 1 95 ? -0.924 3.669 12.909 1.00 92.69 95 VAL A CA 1
ATOM 718 C C . VAL A 1 95 ? -1.091 4.914 13.771 1.00 92.69 95 VAL A C 1
ATOM 720 O O . VAL A 1 95 ? -2.206 5.406 13.928 1.00 92.69 95 VAL A O 1
ATOM 723 N N . PHE A 1 96 ? 0.014 5.423 14.308 1.00 92.50 96 PHE A N 1
ATOM 724 C CA . PHE A 1 96 ? 0.098 6.740 14.932 1.00 92.50 96 PHE A CA 1
ATOM 725 C C . PHE A 1 96 ? 1.153 7.565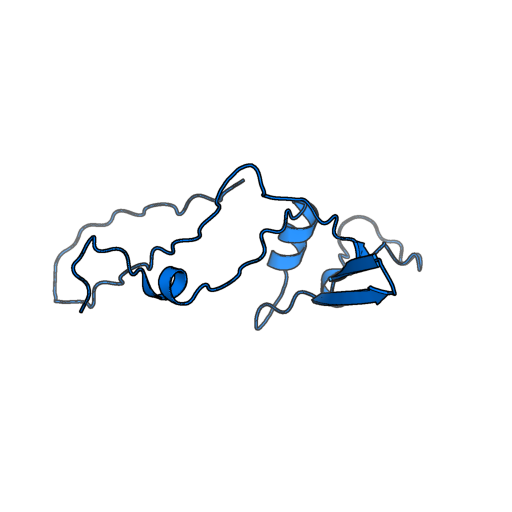 14.192 1.00 92.50 96 PHE A C 1
ATOM 727 O O . PHE A 1 96 ? 2.068 7.009 13.583 1.00 92.50 96 PHE A O 1
ATOM 734 N N . THR A 1 97 ? 1.009 8.885 14.216 1.00 91.75 97 THR A N 1
ATOM 735 C CA . THR A 1 97 ? 1.935 9.813 13.563 1.00 91.75 97 THR A CA 1
ATOM 736 C C . THR A 1 97 ? 2.505 10.771 14.589 1.00 91.75 97 THR A C 1
ATOM 738 O O . THR A 1 97 ? 1.759 11.313 15.401 1.00 91.75 97 THR A O 1
ATOM 741 N N . GLU A 1 98 ? 3.804 11.020 14.511 1.00 89.31 98 GLU A N 1
ATOM 742 C CA . GLU A 1 98 ? 4.478 12.067 15.269 1.00 89.31 98 GLU A CA 1
ATOM 743 C C . GLU A 1 98 ? 4.795 13.223 14.316 1.00 89.31 98 GLU A C 1
ATOM 745 O O . GLU A 1 98 ? 5.490 13.046 13.315 1.00 89.31 98 GLU A O 1
ATOM 750 N N . SER A 1 99 ? 4.238 14.403 14.583 1.00 86.25 99 SER A N 1
ATOM 751 C CA . SER A 1 99 ? 4.545 15.615 13.823 1.00 86.25 99 SER A CA 1
ATOM 752 C C . SER A 1 99 ? 5.733 16.336 14.450 1.00 86.25 99 SER A C 1
ATOM 754 O O . SER A 1 99 ? 5.710 16.601 15.653 1.00 86.25 99 SER A O 1
ATOM 756 N N . SER A 1 100 ? 6.720 16.730 13.641 1.00 82.81 100 SER A N 1
ATOM 757 C CA . SER A 1 100 ? 7.762 17.650 14.101 1.00 82.81 100 SER A CA 1
ATOM 758 C C . SER A 1 100 ? 7.117 18.999 14.414 1.00 82.81 100 SER A C 1
ATOM 760 O O . SER A 1 100 ? 6.584 19.663 13.523 1.00 82.81 100 SER A O 1
ATOM 762 N N . VAL A 1 101 ? 7.105 19.381 15.688 1.00 69.00 101 VAL A N 1
ATOM 763 C CA . VAL A 1 101 ? 6.662 20.710 16.101 1.00 69.00 101 VAL A CA 1
ATOM 764 C C . VAL A 1 101 ? 7.849 21.635 15.859 1.00 69.00 101 VAL A C 1
ATOM 766 O O . VAL A 1 101 ? 8.760 21.698 16.679 1.00 69.00 101 VAL A O 1
ATOM 769 N N . GLU A 1 102 ? 7.882 22.305 14.707 1.00 51.72 102 GLU A N 1
ATOM 770 C CA . GLU A 1 102 ? 8.782 23.443 14.521 1.00 51.72 102 GLU A CA 1
ATOM 771 C C . GLU A 1 102 ? 8.338 24.512 15.521 1.00 51.72 102 GLU A C 1
ATOM 773 O O . GLU A 1 102 ? 7.298 25.158 15.362 1.00 51.72 102 GLU A O 1
ATOM 778 N N . SER A 1 103 ? 9.087 24.623 16.614 1.00 44.91 103 SER A N 1
ATOM 779 C CA . SER A 1 103 ? 8.972 25.713 17.568 1.00 44.91 103 SER A CA 1
ATOM 780 C C . SER A 1 103 ? 9.022 27.020 16.781 1.00 44.91 103 SER A C 1
ATOM 782 O O . SER A 1 103 ? 10.023 27.310 16.127 1.00 44.91 103 SER A O 1
ATOM 784 N N . GLN A 1 104 ? 7.947 27.809 16.815 1.00 36.62 104 GLN A N 1
ATOM 785 C CA . GLN A 1 104 ? 8.028 29.181 16.325 1.00 36.62 104 GLN A CA 1
ATOM 786 C C . GLN A 1 104 ? 9.177 29.906 17.048 1.00 36.62 104 GLN A C 1
ATOM 788 O O . GLN A 1 104 ? 9.387 29.651 18.237 1.00 36.62 104 GLN A O 1
ATOM 793 N N . PRO A 1 105 ? 9.935 30.782 16.364 1.00 40.91 105 PRO A N 1
ATOM 794 C CA . PRO A 1 105 ? 11.049 31.475 16.985 1.00 40.91 105 PRO A CA 1
ATOM 795 C C . PRO A 1 105 ? 10.510 32.542 17.944 1.00 40.91 105 PRO A C 1
ATOM 797 O O . PRO A 1 105 ? 10.234 33.670 17.543 1.00 40.91 105 PRO A O 1
ATOM 800 N N . GLU A 1 106 ? 10.374 32.197 19.222 1.00 39.09 106 GLU A N 1
ATOM 801 C CA . GLU A 1 106 ? 10.591 33.177 20.282 1.00 39.09 106 GLU A CA 1
ATOM 802 C C . GLU A 1 106 ? 12.106 33.391 20.403 1.00 39.09 106 GLU A C 1
ATOM 804 O O . GLU A 1 106 ? 12.896 32.446 20.382 1.00 39.09 106 GLU A O 1
ATOM 809 N N . GLU A 1 107 ? 12.511 34.658 20.404 1.00 40.31 107 GLU A N 1
ATOM 810 C CA . GLU A 1 107 ? 13.896 35.094 20.287 1.00 40.31 107 GLU A CA 1
ATOM 811 C C . GLU A 1 107 ? 14.882 34.386 21.240 1.00 40.31 107 GLU A C 1
ATOM 813 O O . GLU A 1 107 ? 14.673 34.306 22.447 1.00 40.31 107 GLU A O 1
ATOM 818 N N . LYS A 1 108 ? 16.052 34.067 20.664 1.00 36.53 108 LYS A N 1
ATOM 819 C CA . LYS A 1 108 ? 17.385 34.075 21.293 1.00 36.53 108 LYS A CA 1
ATOM 820 C C . LYS A 1 108 ? 17.701 32.961 22.305 1.00 36.53 108 LYS A C 1
ATOM 822 O O . LYS A 1 108 ? 17.455 33.092 23.500 1.00 36.53 108 LYS A O 1
ATOM 827 N N . SER A 1 109 ? 18.479 31.969 21.860 1.00 38.62 109 SER A N 1
ATOM 828 C CA . SER A 1 109 ? 19.892 31.757 22.261 1.00 38.62 109 SER A CA 1
ATOM 829 C C . SER A 1 109 ? 20.424 30.428 21.709 1.00 38.62 109 SER A C 1
ATOM 831 O O . SER A 1 109 ? 19.731 29.416 21.703 1.00 38.62 109 SER A O 1
ATOM 833 N N . GLU A 1 110 ? 21.667 30.463 21.236 1.00 41.50 110 GLU A N 1
ATOM 834 C CA . GLU A 1 110 ? 22.442 29.365 20.650 1.00 41.50 110 GLU A CA 1
ATOM 835 C C . GLU A 1 110 ? 22.445 28.061 21.471 1.00 41.50 110 GLU A C 1
ATOM 837 O O . GLU A 1 110 ? 22.812 28.052 22.641 1.00 41.50 110 GLU A O 1
ATOM 842 N N . SER A 1 111 ? 22.170 26.928 20.819 1.00 33.94 111 SER A N 1
ATOM 843 C CA . SER A 1 111 ? 23.075 25.767 20.841 1.00 33.94 111 SER A CA 1
ATOM 844 C C . SER A 1 111 ? 22.679 24.763 19.756 1.00 33.94 111 SER A C 1
ATOM 846 O O . SER A 1 111 ? 21.535 24.331 19.641 1.00 33.94 111 SER A O 1
ATOM 848 N N . SER A 1 112 ? 23.646 24.441 18.907 1.00 45.94 112 SER A N 1
ATOM 849 C CA . SER A 1 112 ? 23.542 23.486 17.815 1.00 45.94 112 SER A CA 1
ATOM 850 C C . SER A 1 112 ? 23.587 22.052 18.345 1.00 45.94 112 SER A C 1
ATOM 852 O O . SER A 1 112 ? 24.529 21.652 19.026 1.00 45.94 112 SER A O 1
ATOM 854 N N . SER A 1 113 ? 22.606 21.237 17.965 1.00 35.84 113 SER A N 1
ATOM 855 C CA . SER A 1 113 ? 22.784 19.787 17.942 1.00 35.84 113 SER A CA 1
ATOM 856 C C . SER A 1 113 ? 22.011 19.204 16.767 1.00 35.84 113 SER A C 1
ATOM 858 O O . SER A 1 113 ? 20.788 19.103 16.771 1.00 35.84 113 SER A O 1
ATOM 860 N N . THR A 1 114 ? 22.752 18.898 15.708 1.00 45.69 114 THR A N 1
ATOM 861 C CA . THR A 1 114 ? 22.302 18.150 14.537 1.00 45.69 114 THR A CA 1
ATOM 862 C 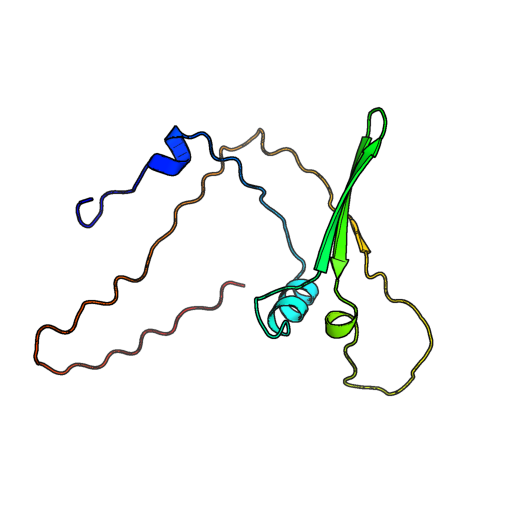C . THR A 1 114 ? 21.980 16.716 14.948 1.00 45.69 114 THR A C 1
ATOM 864 O O . THR A 1 114 ? 22.892 15.941 15.229 1.00 45.69 114 THR A O 1
ATOM 867 N N . GLY A 1 115 ? 20.695 16.362 14.979 1.00 34.78 115 GLY A N 1
ATOM 868 C CA . GLY A 1 115 ? 20.240 14.976 15.069 1.00 34.78 115 GLY A CA 1
ATOM 869 C C . GLY A 1 115 ? 19.960 14.422 13.675 1.00 34.78 115 GLY A C 1
ATOM 870 O O . GLY A 1 115 ? 19.024 14.865 13.013 1.00 34.78 115 GLY A O 1
ATOM 871 N N . GLU A 1 116 ? 20.783 13.476 13.221 1.00 43.06 116 GLU A N 1
ATOM 872 C CA . GLU A 1 116 ? 20.545 12.675 12.016 1.00 43.06 116 GLU A CA 1
ATOM 873 C C . GLU A 1 116 ? 19.185 11.966 12.090 1.00 43.06 116 GLU A C 1
ATOM 875 O O . GLU A 1 116 ? 18.905 11.221 13.030 1.00 43.06 116 GLU A O 1
ATOM 880 N N . CYS A 1 117 ? 18.347 12.153 11.069 1.00 38.72 117 CYS A N 1
ATOM 881 C CA . CYS A 1 117 ? 17.134 11.363 10.903 1.00 38.72 117 CYS A CA 1
ATOM 882 C C . CYS A 1 117 ? 17.515 10.009 10.283 1.00 38.72 117 CYS A C 1
ATOM 884 O O . CYS A 1 117 ? 17.913 9.929 9.119 1.00 38.72 117 CYS A O 1
ATOM 886 N N . GLY A 1 118 ? 17.442 8.955 11.097 1.00 36.94 118 GLY A N 1
ATOM 887 C CA . GLY A 1 118 ? 17.772 7.586 10.719 1.00 36.94 118 GLY A CA 1
ATOM 888 C C . GLY A 1 118 ? 16.885 7.048 9.594 1.00 36.94 118 GLY A C 1
ATOM 889 O O . GLY A 1 118 ? 15.658 7.044 9.673 1.00 36.94 118 GLY A O 1
ATOM 890 N N . HIS A 1 119 ? 17.543 6.553 8.553 1.00 33.91 119 HIS A N 1
ATOM 891 C CA . HIS A 1 119 ? 16.971 5.828 7.425 1.00 33.91 119 HIS A CA 1
ATOM 892 C C . HIS A 1 119 ? 16.487 4.446 7.907 1.00 33.91 119 HIS A C 1
ATOM 894 O O . HIS A 1 119 ? 17.302 3.608 8.297 1.00 33.91 119 HIS A O 1
ATOM 900 N N . PHE A 1 120 ? 15.176 4.187 7.901 1.00 37.19 120 PHE A N 1
ATOM 901 C CA . PHE A 1 120 ? 14.639 2.856 8.212 1.00 37.19 120 PHE A CA 1
ATOM 902 C C . PHE A 1 120 ? 14.910 1.877 7.053 1.00 37.19 120 PHE A C 1
ATOM 904 O O . PHE A 1 120 ? 14.616 2.173 5.894 1.00 37.19 120 PHE A O 1
ATOM 911 N N . LEU A 1 121 ? 15.518 0.731 7.391 1.00 45.31 121 LEU A N 1
ATOM 912 C CA . LEU A 1 121 ? 15.926 -0.365 6.497 1.00 45.31 121 LEU A CA 1
ATOM 913 C C . LEU A 1 121 ? 14.788 -1.284 6.050 1.00 45.31 121 LEU A C 1
ATOM 915 O O . LEU A 1 121 ? 13.811 -1.455 6.807 1.00 45.31 121 LEU A O 1
#

Secondary structure (DSSP, 8-state):
---TTPPP-HHHHTT---------HHHHHHHTT--SS---EEEEEEEETTEEEEEEEE-HHHH----SS----------EEEE-----TTS---------------S--------------

Organism: Grus japonensis (NCBI:txid30415)

Sequence (121 aa):
MSEKGELDLTGAKQNTGMWLVKVPKYLSQQWNKASGRGEVGKLRIAKNQGRTEVSFTLNEELASINDIGGKPASVSAPREHPFLLQSVGGQTLTVFTESSVESQPEEKSESSSTGECGHFL

InterPro domains:
  IPR003196 Transcription initiation factor IIF, beta subunit [PTHR10445] (6-101)
  IPR011039 Transcription Factor IIF, Rap30/Rap74, interaction [SSF50916] (4-105)
  IPR040504 TFIIF, beta subunit, N-terminal [PF17683] (16-113)

pLDDT: mean 74.03, std 21.07, range [33.91, 94.75]

Foldseek 3Di:
DDDDVDFDCVCVVVVPDDDDADDDPVLVVLQVVDPDPSDFFDWDWDDDDVDIKIKTAGDPVSQDDPDDDDDPDPDPDCRIGIGDDDDPVVDDDDDGDDDPPPPDDPDDDDDDDDDDDDDDD